Protein 4U7Y (pdb70)

Organism: Homo sapiens (NCBI:txid9606)

Nearest PDB structures (foldseek):
  4u7y-assembly1_A  TM=1.012E+00  e=3.726E-11  Homo sapiens
  2cpt-assembly1_A  TM=9.446E-01  e=9.799E-10  Homo sapiens
  2k3w-assembly1_A  TM=9.764E-01  e=1.445E-07  Homo sapiens
  1yxr-assembly1_A  TM=9.146E-01  e=5.260E-08  Homo sapiens
  4apo-assembly2_B  TM=8.025E-01  e=4.633E-01  Homo sapiens

B-factor: mean 36.89, std 8.65, range [20.58, 74.77]

Radius of gyration: 13.98 Å; Cα contacts (8 Å, |Δi|>4): 85; chains: 2; bounding box: 19×34×48 Å

GO terms:
  GO:0005768 endosome (C, IDA)
  GO:0016887 ATP hydrolysis activity (F, IDA)
  GO:0016197 endosomal transport (P, IDA)
  GO:0005829 cytosol (C, TAS)
  GO:0005515 protein binding (F, IPI)
  GO:0046761 viral budding from plasma membrane (P, IMP)
  GO:0090543 Flemming body (C, IDA)
  GO:0000922 spindle pole (C, IDA)
  GO:0005634 nucleus (C, IDA)
  GO:0005737 cytoplasm (C, IDA)
  GO:0005813 centrosome (C, IDA)
  GO:0010008 endosome membrane (C, IDA)
  GO:0042802 identical protein binding (F, IDA)
  GO:0042803 protein homodimerization activity (F, IDA)
  GO:0044877 protein-containing complex binding (F, IDA)
  GO:1904903 ESCRT III complex disassembly (P, IDA)
  GO:0051261 protein depolymerization (P, IDA)
  GO:0033993 response to lipid (P, IDA)
  GO:0039702 viral budding via host ESCRT complex (P, IGI)
  GO:0070062 extracellular exosome (C, HDA)

CATH classification: 1.20.58.80

Secondary structure (DSSP, 8-state):
--PPPHHHHHHHHHHHHHHHHHHHT-HHHHHHHHHHHHHHHHHHHHHS---HHHHHHHHHHHHHHHHHHHHHHHHHHHHHHH-/--HHHHHHHHHT-

InterPro domains:
  IPR003593 AAA+ ATPase domain [SM00382] (166-302)
  IPR003959 ATPase, AAA-type, core [PF00004] (170-300)
  IPR003960 ATPase, AAA-type, conserved site [PS00674] (272-291)
  IPR007330 MIT domain [PF04212] (8-74)
  IPR007330 MIT domain [SM00745] (4-82)
  IPR015415 Spastin/Vps4, C-terminal [PF09336] (381-441)
  IPR027417 P-loop containing nucleoside triphosphate hydrolase [G3DSA:3.40.50.300] (129-433)
  IPR027417 P-loop containing nucleoside triphosphate hydrolase [SSF52540] (129-433)
  IPR036181 MIT domain superfamily [SSF116846] (2-94)
  IPR041569 AAA ATPase, AAA+ lid domain [PF17862] (324-362)
  IPR045253 Vacuolar protein sorting-associated protein 4, MIT domain [cd02678] (6-81)
  IPR050304 Microtubule-severing AAA ATPase [PTHR23074] (20-442)

Sequence (96 aa):
MSSTSPNLQKAIDLASKAAQEDKAGNYEEALQLYQHAVQYFLHVVKYEAQGDKAKQSIRAKCTEYLDRAEKLKEYLKNKEKKADFDDLSRRFEELK

Structure (mmCIF, N/CA/C/O backbone):
data_4U7Y
#
_entry.id   4U7Y
#
_cell.length_a   78.401
_cell.length_b   78.401
_cell.length_c   67.642
_cell.angle_alpha   90.00
_cell.angle_beta   90.00
_cell.angle_gamma   120.00
#
_symmetry.space_group_name_H-M   'P 6 2 2'
#
loop_
_entity.id
_entity.type
_entity.pdbx_description
1 polymer 'Vacuolar protein sorting-associated protein 4B'
2 polymer 'IST1 homolog'
3 water water
#
loop_
_atom_site.group_PDB
_atom_site.id
_atom_site.type_symbol
_atom_site.label_atom_id
_atom_site.label_alt_id
_atom_site.label_comp_id
_atom_site.label_asym_id
_atom_site.label_entity_id
_atom_site.label_seq_id
_atom_site.pdbx_PDB_ins_code
_atom_site.Cartn_x
_atom_site.Cartn_y
_atom_site.Cartn_z
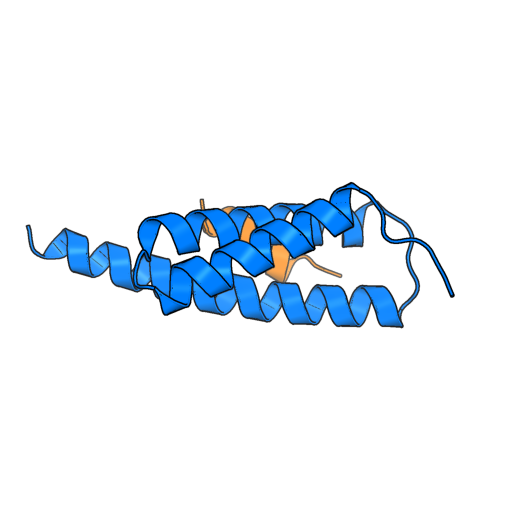_atom_site.occupancy
_atom_site.B_iso_or_equiv
_atom_site.auth_seq_id
_atom_site.auth_comp_id
_atom_site.auth_asym_id
_atom_site.auth_atom_id
_atom_site.pdbx_PDB_model_num
ATOM 1 N N . MET A 1 2 ? 16.501 36.544 40.616 1.00 65.90 1 MET A N 1
ATOM 2 C CA . MET A 1 2 ? 16.120 36.265 39.235 1.00 57.75 1 MET A CA 1
ATOM 3 C C . MET A 1 2 ? 14.670 36.717 39.014 1.00 61.69 1 MET A C 1
ATOM 4 O O . MET A 1 2 ? 13.967 37.019 39.981 1.00 57.77 1 MET A O 1
ATOM 7 N N . SER A 1 3 ? 14.226 36.745 37.753 1.00 64.95 2 SER A N 1
ATOM 8 C CA . SER A 1 3 ? 13.042 37.523 37.350 1.00 55.18 2 SER A CA 1
ATOM 9 C C . SER A 1 3 ? 11.913 36.806 36.570 1.00 48.73 2 SER A C 1
ATOM 10 O O . SER A 1 3 ? 11.909 35.585 36.415 1.00 51.26 2 SER A O 1
ATOM 13 N N . SER A 1 4 ? 10.979 37.604 36.054 1.00 42.57 3 SER A N 1
ATOM 14 C CA . SER A 1 4 ? 9.731 37.098 35.484 1.00 42.45 3 SER A CA 1
ATOM 15 C C . SER A 1 4 ? 9.679 37.068 33.950 1.00 38.85 3 SER A C 1
ATOM 16 O O . SER A 1 4 ? 9.953 38.064 33.277 1.00 42.66 3 SER A O 1
ATOM 18 N N . THR A 1 5 ? 9.299 35.906 33.429 1.00 29.57 4 THR A N 1
ATOM 19 C CA . THR A 1 5 ? 8.931 35.699 32.030 1.00 31.38 4 THR A CA 1
ATOM 20 C C . THR A 1 5 ? 7.455 36.044 31.764 1.00 29.14 4 THR A C 1
ATOM 21 O O . THR A 1 5 ? 6.558 35.422 32.317 1.00 30.16 4 THR A O 1
ATOM 25 N N . SER A 1 6 ? 7.205 37.028 30.913 1.00 26.33 5 SER A N 1
ATOM 26 C CA . SER A 1 6 ? 5.843 37.456 30.632 1.00 25.48 5 SER A CA 1
ATOM 27 C C . SER A 1 6 ? 5.060 36.357 29.945 1.00 28.33 5 SER A C 1
ATOM 28 O O . SER A 1 6 ? 5.647 35.516 29.275 1.00 30.50 5 SER A O 1
ATOM 31 N N . PRO A 1 7 ? 3.726 36.370 30.096 1.00 32.08 6 PRO A N 1
ATOM 32 C CA . PRO A 1 7 ? 2.893 35.350 29.448 1.00 27.16 6 PRO A CA 1
ATOM 33 C C . PRO A 1 7 ? 3.015 35.373 27.919 1.00 30.67 6 PRO A C 1
ATOM 34 O O . PRO A 1 7 ? 3.020 34.305 27.290 1.00 31.08 6 PRO A O 1
ATOM 38 N N . ASN A 1 8 ? 3.112 36.555 27.322 1.00 24.68 7 ASN A N 1
ATOM 39 C CA . ASN A 1 8 ? 3.322 36.611 25.887 1.00 26.70 7 ASN A CA 1
ATOM 40 C C . ASN A 1 8 ? 4.670 36.015 25.495 1.00 29.00 7 ASN A C 1
ATOM 41 O O . ASN A 1 8 ? 4.774 35.277 24.508 1.00 27.53 7 ASN A O 1
ATOM 46 N N . LEU A 1 9 ? 5.694 36.320 26.281 1.00 27.79 8 LEU A N 1
ATOM 47 C CA . LEU A 1 9 ? 7.021 35.791 26.010 1.00 29.09 8 LEU A CA 1
ATOM 48 C C . LEU A 1 9 ? 7.043 34.291 26.292 1.00 32.57 8 LEU A C 1
ATOM 49 O O . LEU A 1 9 ? 7.790 33.546 25.651 1.00 30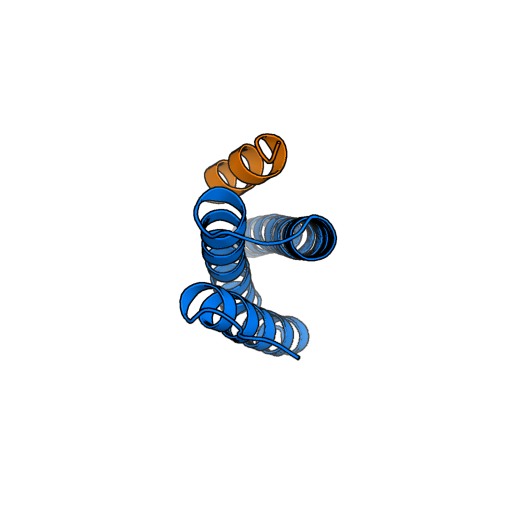.85 8 LEU A O 1
ATOM 54 N N . GLN A 1 10 ? 6.210 33.830 27.225 1.00 29.10 9 GLN A N 1
ATOM 55 C CA . GLN A 1 10 ? 6.163 32.393 27.489 1.00 30.59 9 GLN A CA 1
ATOM 56 C C . GLN A 1 10 ? 5.483 31.666 26.330 1.00 28.75 9 G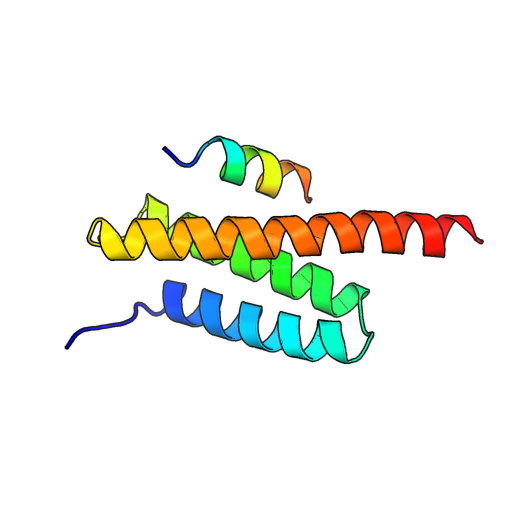LN A C 1
ATOM 57 O O . GLN A 1 10 ? 5.848 30.543 25.981 1.00 30.56 9 GLN A O 1
ATOM 63 N N . LYS A 1 11 ? 4.507 32.329 25.731 1.00 28.57 10 LYS A N 1
ATOM 64 C CA . LYS A 1 11 ? 3.832 31.807 24.565 1.00 27.85 10 LYS A CA 1
ATOM 65 C C . LYS A 1 11 ? 4.846 31.635 23.439 1.00 31.28 10 LYS A C 1
ATOM 66 O O . LYS A 1 11 ? 4.821 30.640 22.710 1.00 31.78 10 LYS A O 1
ATOM 69 N N . ALA A 1 12 ? 5.757 32.596 23.317 1.00 30.12 11 ALA A N 1
ATOM 70 C CA . ALA A 1 12 ? 6.723 32.596 22.223 1.00 31.42 11 ALA A CA 1
ATOM 71 C C . ALA A 1 12 ? 7.656 31.392 22.330 1.00 30.42 11 ALA A C 1
ATOM 72 O O . ALA A 1 12 ? 7.951 30.715 21.335 1.00 27.47 11 ALA A O 1
ATOM 74 N N . ILE A 1 13 ? 8.099 31.127 23.554 1.00 29.80 12 ILE A N 1
ATOM 75 C CA . ILE A 1 13 ? 9.049 30.055 23.832 1.00 31.99 12 ILE A CA 1
ATOM 76 C C . ILE A 1 13 ? 8.414 28.684 23.651 1.00 29.26 12 ILE A C 1
ATOM 77 O O . ILE A 1 13 ? 9.021 27.771 23.081 1.00 30.25 12 ILE A O 1
ATOM 82 N N . ASP A 1 14 ? 7.186 28.550 24.133 1.00 29.54 13 ASP A N 1
ATOM 83 C CA . ASP A 1 14 ? 6.460 27.294 24.002 1.00 30.61 13 ASP A CA 1
ATOM 84 C C . ASP A 1 14 ? 6.230 26.936 22.548 1.00 30.74 13 ASP A C 1
ATOM 85 O O . ASP A 1 14 ? 6.559 25.828 22.117 1.00 31.14 13 ASP A O 1
ATOM 90 N N . LEU A 1 15 ? 5.678 27.890 21.803 1.00 30.87 14 LEU A N 1
ATOM 91 C CA . LEU A 1 15 ? 5.466 27.741 20.372 1.00 29.99 14 LEU A CA 1
ATOM 92 C C . LEU A 1 15 ? 6.754 27.360 19.640 1.00 29.14 14 LEU A C 1
ATOM 93 O O . LEU A 1 15 ? 6.749 26.445 18.821 1.00 32.48 14 LEU A O 1
ATOM 98 N N . ALA A 1 16 ? 7.840 28.078 19.921 1.00 27.98 15 ALA A N 1
ATOM 99 C CA . ALA A 1 16 ? 9.130 27.784 19.302 1.00 28.47 15 ALA A CA 1
ATOM 100 C C . ALA A 1 16 ? 9.561 26.373 19.660 1.00 30.70 15 ALA A C 1
ATOM 101 O O . ALA A 1 16 ? 10.055 25.639 18.813 1.00 29.28 15 ALA A O 1
ATOM 103 N N . SER A 1 17 ? 9.360 26.001 20.918 1.00 30.56 16 SER A N 1
ATOM 104 C CA . SER A 1 17 ? 9.765 24.694 21.393 1.00 30.82 16 SER A CA 1
ATOM 105 C C . SER A 1 17 ? 9.068 23.597 20.598 1.00 32.32 16 SER A C 1
ATOM 106 O O . SER A 1 17 ? 9.690 22.620 20.158 1.00 30.48 16 SER A O 1
ATOM 109 N N . LYS A 1 18 ? 7.766 23.781 20.413 1.00 32.48 17 LYS A N 1
ATOM 110 C CA . LYS A 1 18 ? 6.957 22.845 19.651 1.00 34.86 17 LYS A CA 1
ATOM 111 C C . LYS A 1 18 ? 7.333 22.880 18.165 1.00 32.15 17 LYS A C 1
ATOM 112 O O . LYS A 1 18 ? 7.321 21.848 17.510 1.00 38.46 17 LYS A O 1
ATOM 114 N N . ALA A 1 19 ? 7.675 24.052 17.642 1.00 25.64 18 ALA A N 1
ATOM 115 C CA . ALA A 1 19 ? 8.137 24.165 16.264 1.00 31.43 18 ALA A CA 1
ATOM 116 C C . ALA A 1 19 ? 9.372 23.292 16.030 1.00 35.04 18 ALA A C 1
ATOM 117 O O . ALA A 1 19 ? 9.439 22.509 15.069 1.00 32.46 18 ALA A O 1
ATOM 119 N N . ALA A 1 20 ? 10.349 23.454 16.916 1.00 29.86 19 ALA A N 1
ATOM 120 C CA . ALA A 1 20 ? 11.570 22.678 16.886 1.00 33.35 19 ALA A CA 1
ATOM 121 C C . ALA A 1 20 ? 11.250 21.188 16.906 1.00 39.80 19 ALA A C 1
ATOM 122 O O . ALA A 1 20 ? 11.772 20.430 16.085 1.00 35.80 19 ALA A O 1
ATOM 124 N N . GLN A 1 21 ? 10.395 20.783 17.849 1.00 36.15 20 GLN A N 1
ATOM 125 C CA . GLN A 1 21 ? 9.954 19.394 17.944 1.00 35.36 20 GLN A CA 1
ATOM 126 C C . GLN A 1 21 ? 9.372 18.943 16.603 1.00 38.10 20 GLN A C 1
ATOM 127 O O . GLN A 1 21 ? 9.875 18.010 15.979 1.00 41.04 20 GLN A O 1
ATOM 129 N N . GLU A 1 22 ? 8.333 19.635 16.148 1.00 36.48 21 GLU A N 1
ATOM 130 C CA . GLU A 1 22 ? 7.688 19.323 14.880 1.00 35.84 21 GLU A CA 1
ATOM 131 C C . GLU A 1 22 ? 8.646 19.381 13.678 1.00 39.87 21 GLU A C 1
ATOM 132 O O . GLU A 1 22 ? 8.582 18.521 12.792 1.00 36.38 21 GLU A O 1
ATOM 138 N N . ASP A 1 23 ? 9.529 20.379 13.655 1.00 36.47 22 ASP A N 1
ATOM 139 C CA . ASP A 1 23 ? 10.578 20.469 12.631 1.00 34.82 22 ASP A CA 1
ATOM 140 C C . ASP A 1 23 ? 11.370 19.155 12.514 1.00 38.67 22 ASP A C 1
ATOM 141 O O . ASP A 1 23 ? 11.405 18.531 11.453 1.00 40.41 22 ASP A O 1
ATOM 146 N N . LYS A 1 24 ? 11.993 18.740 13.615 1.00 40.01 23 LYS A N 1
ATOM 147 C CA . LYS A 1 24 ? 12.824 17.538 13.652 1.00 36.95 23 LYS A CA 1
ATOM 148 C C . LYS A 1 24 ? 12.025 16.287 13.309 1.00 39.97 23 LYS A C 1
ATOM 149 O O . LYS A 1 24 ? 12.587 15.308 12.822 1.00 46.06 23 LYS A O 1
ATOM 152 N N . ALA A 1 25 ? 10.716 16.331 13.547 1.00 41.62 24 ALA A N 1
ATOM 153 C CA . ALA A 1 25 ? 9.832 15.200 13.243 1.00 44.30 24 ALA A CA 1
ATOM 154 C C . ALA A 1 25 ? 9.445 15.133 11.763 1.00 47.36 24 ALA A C 1
ATOM 155 O O . ALA A 1 25 ? 8.856 14.148 11.309 1.00 49.82 24 ALA A O 1
ATOM 157 N N . GLY A 1 26 ? 9.755 16.181 11.010 1.00 44.95 25 GLY A N 1
ATOM 158 C CA . GLY A 1 26 ? 9.482 16.160 9.586 1.00 48.35 25 GLY A CA 1
ATOM 159 C C . GLY A 1 26 ? 8.086 16.607 9.198 1.00 45.40 25 GLY A C 1
ATOM 160 O O . GLY A 1 26 ? 7.740 16.581 8.015 1.00 47.79 25 GLY A O 1
ATOM 161 N N . ASN A 1 27 ? 7.285 16.997 10.190 1.00 42.44 26 ASN A N 1
ATOM 162 C CA . ASN A 1 27 ? 6.030 17.712 9.938 1.00 43.79 26 ASN A CA 1
ATOM 163 C C . ASN A 1 27 ? 6.325 19.197 9.658 1.00 44.31 26 ASN A C 1
ATOM 164 O O . ASN A 1 27 ? 6.184 20.067 10.536 1.00 42.20 26 ASN A O 1
ATOM 169 N N . TYR A 1 28 ? 6.763 19.474 8.435 1.00 38.76 27 TYR A N 1
ATOM 170 C CA . TYR A 1 28 ? 7.245 20.799 8.084 1.00 41.33 27 TYR A CA 1
ATOM 171 C C . TYR A 1 28 ? 6.132 21.834 8.002 1.00 38.51 27 TYR A C 1
ATOM 172 O O . TYR A 1 28 ? 6.356 23.009 8.318 1.00 39.63 27 TYR A O 1
ATOM 181 N N . GLU A 1 29 ? 4.943 21.413 7.578 1.00 38.18 28 GLU A N 1
ATOM 182 C CA . GLU A 1 29 ? 3.819 22.342 7.466 1.00 38.14 28 GLU A CA 1
ATOM 183 C C . GLU A 1 29 ? 3.407 22.831 8.854 1.00 36.41 28 GLU A C 1
ATOM 184 O O . GLU A 1 29 ? 3.210 24.028 9.062 1.00 35.83 28 GLU A O 1
ATOM 186 N N . GLU A 1 30 ? 3.313 21.911 9.811 1.00 39.93 29 GLU A N 1
ATOM 187 C CA . GLU A 1 30 ? 2.987 22.289 11.183 1.00 40.53 29 GLU A CA 1
ATOM 188 C C . GLU A 1 30 ? 4.115 23.123 11.782 1.00 36.12 29 GLU A C 1
ATOM 189 O O . GLU A 1 30 ? 3.863 24.146 12.405 1.00 33.84 29 GLU A O 1
ATOM 192 N N . ALA A 1 31 ? 5.355 22.686 11.573 1.00 36.35 30 ALA A N 1
ATOM 193 C CA . ALA A 1 31 ? 6.525 23.405 12.071 1.00 33.52 30 ALA A CA 1
ATOM 194 C C . ALA A 1 31 ? 6.521 24.860 11.625 1.00 34.54 30 ALA A C 1
ATOM 195 O O . ALA A 1 31 ? 6.711 25.771 12.434 1.00 33.28 30 ALA A O 1
ATOM 197 N N . LEU A 1 32 ? 6.295 25.070 10.334 1.00 30.91 31 LEU A N 1
ATOM 198 C CA . LEU A 1 32 ? 6.325 26.401 9.770 1.00 30.18 31 LEU A CA 1
ATOM 199 C C . LEU A 1 32 ? 5.336 27.335 10.456 1.00 29.77 31 LEU A C 1
ATOM 200 O O . LEU A 1 32 ? 5.663 28.475 10.754 1.00 33.98 31 LEU A O 1
ATOM 205 N N . GLN A 1 33 ? 4.129 26.851 10.710 1.00 28.90 32 GLN A N 1
ATOM 206 C CA . GLN A 1 33 ? 3.121 27.672 11.368 1.00 34.48 32 GLN A CA 1
ATOM 207 C C . GLN A 1 33 ? 3.550 27.994 12.805 1.00 32.49 32 GLN A C 1
ATOM 208 O O . GLN A 1 33 ? 3.435 29.129 13.259 1.00 31.49 32 GLN A O 1
ATOM 210 N N . LEU A 1 34 ? 4.072 26.996 13.505 1.00 32.31 33 LEU A N 1
ATOM 211 C CA . LEU A 1 34 ? 4.572 27.191 14.856 1.00 32.74 33 LEU A CA 1
ATOM 212 C C . LEU A 1 34 ? 5.728 28.200 14.920 1.00 35.88 33 LEU A C 1
ATOM 213 O O . LEU A 1 34 ? 5.761 29.047 15.818 1.00 35.90 33 LEU A O 1
ATOM 218 N N . TYR A 1 35 ? 6.659 28.128 13.970 1.00 30.11 34 TYR A N 1
ATOM 219 C CA . TYR A 1 35 ? 7.765 29.082 13.942 1.00 29.60 34 TYR A CA 1
ATOM 220 C C . TYR A 1 35 ? 7.227 30.478 13.749 1.00 32.39 34 TYR A C 1
ATOM 221 O O . TYR A 1 35 ? 7.638 31.404 14.448 1.00 32.63 34 TYR A O 1
ATOM 230 N N . GLN A 1 36 ? 6.299 30.612 12.804 1.00 31.16 35 GLN A N 1
ATOM 231 C CA . GLN A 1 36 ? 5.757 31.912 12.417 1.00 35.16 35 GLN A CA 1
ATOM 232 C C . GLN A 1 36 ? 5.066 32.605 13.588 1.00 35.43 35 GLN A C 1
ATOM 233 O O . GLN A 1 36 ? 5.224 33.813 13.803 1.00 34.97 35 GLN A O 1
ATOM 239 N N . HIS A 1 37 ? 4.306 31.827 14.346 1.00 32.32 36 HIS A N 1
ATOM 240 C CA . HIS A 1 37 ? 3.550 32.361 15.464 1.00 33.20 36 HIS A CA 1
ATOM 241 C C . HIS A 1 37 ? 4.454 32.665 16.641 1.00 32.09 36 HIS A C 1
ATOM 242 O O . HIS A 1 37 ? 4.202 33.604 17.399 1.00 31.40 36 HIS A O 1
ATOM 249 N N . ALA A 1 38 ? 5.515 31.875 16.772 1.00 31.09 37 ALA A N 1
ATOM 250 C CA . ALA A 1 38 ? 6.539 32.157 17.757 1.00 31.46 37 ALA A CA 1
ATOM 251 C C . ALA A 1 38 ? 7.147 33.518 17.449 1.00 29.64 37 ALA A C 1
ATOM 252 O O . ALA A 1 38 ? 7.269 34.364 18.333 1.00 31.06 37 ALA A O 1
ATOM 254 N N . VAL A 1 39 ? 7.510 33.740 16.190 1.00 28.55 38 VAL A N 1
ATOM 255 C CA . VAL 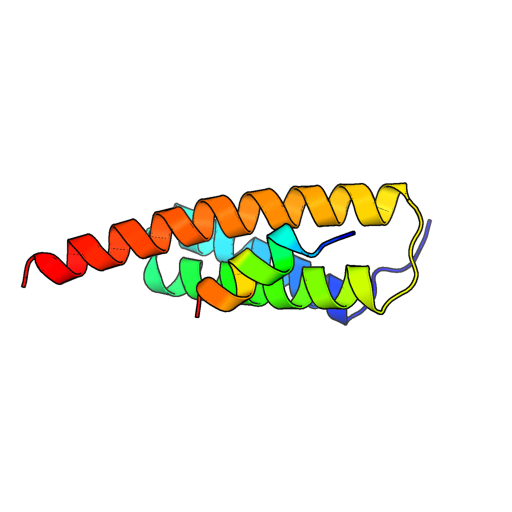A 1 39 ? 8.136 35.000 15.805 1.00 29.57 38 VAL A CA 1
ATOM 256 C C . VAL A 1 39 ? 7.183 36.161 16.070 1.00 31.07 38 VAL A C 1
ATOM 257 O O . VAL A 1 39 ? 7.601 37.227 16.538 1.00 29.98 38 VAL A O 1
ATOM 261 N N . GLN A 1 40 ? 5.898 35.926 15.822 1.00 28.58 39 GLN A N 1
ATOM 262 C CA . GLN A 1 40 ? 4.872 36.931 16.051 1.00 29.59 39 GLN A CA 1
ATOM 263 C C . GLN A 1 40 ? 4.837 37.368 17.507 1.00 30.23 39 GLN A C 1
ATOM 264 O O . GLN A 1 40 ? 4.621 38.542 17.810 1.00 29.56 39 GLN A O 1
ATOM 270 N N . TYR A 1 41 ? 5.042 36.418 18.411 1.00 30.13 40 TYR A N 1
ATOM 271 C CA . TYR A 1 41 ? 5.024 36.739 19.828 1.00 25.02 40 TYR A CA 1
ATOM 272 C C . TYR A 1 41 ? 6.327 37.357 20.299 1.00 28.10 40 TYR A C 1
ATOM 273 O O . TYR A 1 41 ? 6.308 38.239 21.154 1.00 25.31 40 TYR A O 1
ATOM 282 N N . PHE A 1 42 ? 7.445 36.916 19.722 1.00 23.69 41 PHE A N 1
ATOM 283 C CA . PHE A 1 42 ? 8.741 37.447 20.089 1.00 23.28 41 PHE A CA 1
ATOM 284 C C . PHE A 1 42 ? 8.838 38.911 19.694 1.00 27.88 41 PHE A C 1
ATOM 285 O O . PHE A 1 42 ? 9.351 39.729 20.458 1.00 30.06 41 PHE A O 1
ATOM 293 N N . LEU A 1 43 ? 8.335 39.237 18.504 1.00 29.00 42 LEU A N 1
ATOM 294 C CA . LEU A 1 43 ? 8.313 40.620 18.031 1.00 27.42 42 LEU A CA 1
ATOM 295 C C . LEU A 1 43 ? 7.445 41.494 18.919 1.00 27.92 42 LEU A C 1
ATOM 296 O O . LEU A 1 43 ? 7.833 42.609 19.284 1.00 25.56 42 LEU A O 1
ATOM 301 N N . HIS A 1 44 ? 6.271 40.984 19.270 1.00 27.86 43 HIS A N 1
ATOM 302 C CA . HIS A 1 44 ? 5.366 41.751 20.111 1.00 29.82 43 HIS A CA 1
ATOM 303 C C . HIS A 1 44 ? 5.998 42.088 21.463 1.00 31.36 43 HIS A C 1
ATOM 304 O O . HIS A 1 44 ? 5.953 43.230 21.926 1.00 29.14 43 HIS A O 1
ATOM 311 N N . VAL A 1 45 ? 6.592 41.075 22.077 1.00 25.67 44 VAL A N 1
ATOM 312 C CA . VAL A 1 45 ? 7.237 41.231 23.355 1.00 28.06 44 VAL A CA 1
ATOM 313 C C . VAL A 1 45 ? 8.351 42.254 23.262 1.00 34.13 44 VAL A C 1
ATOM 314 O O . VAL A 1 45 ? 8.416 43.184 24.077 1.00 30.75 44 VAL A O 1
ATOM 318 N N . VAL A 1 46 ? 9.220 42.102 22.262 1.00 30.81 45 VAL A N 1
ATOM 319 C CA . VAL A 1 46 ? 10.416 42.933 22.231 1.00 31.74 45 VAL A CA 1
ATOM 320 C C . VAL A 1 46 ? 10.065 44.397 21.962 1.00 29.93 45 VAL A C 1
ATOM 321 O O . VAL A 1 46 ? 10.744 45.288 22.461 1.00 30.97 45 VAL A O 1
ATOM 325 N N . LYS A 1 47 ? 8.987 44.640 21.217 1.00 27.03 46 LYS A N 1
ATOM 326 C CA . LYS A 1 47 ? 8.588 45.997 20.889 1.00 26.52 46 LYS A CA 1
ATOM 327 C C . LYS A 1 47 ? 7.789 46.650 22.007 1.00 32.47 46 LYS A C 1
ATOM 328 O O . LYS A 1 47 ? 8.048 47.789 22.371 1.00 29.03 46 LYS A O 1
ATOM 334 N N . TYR A 1 48 ? 6.825 45.933 22.573 1.00 34.52 47 TYR A N 1
ATOM 335 C CA . TYR A 1 48 ? 5.861 46.602 23.443 1.00 35.58 47 TYR A 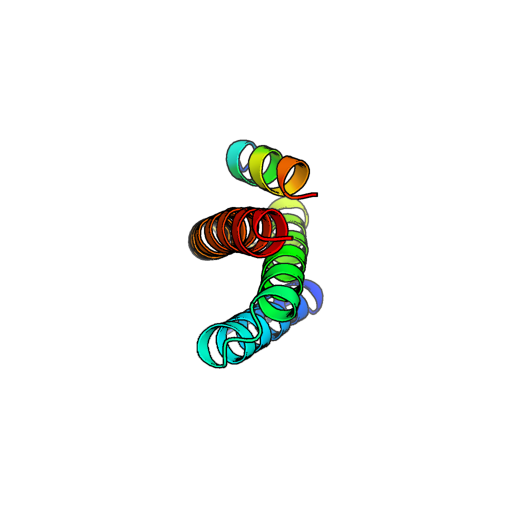CA 1
ATOM 336 C C . TYR A 1 48 ? 5.927 46.181 24.913 1.00 33.24 47 TYR A C 1
ATOM 337 O O . TYR A 1 48 ? 5.243 46.743 25.763 1.00 29.85 47 TYR A O 1
ATOM 346 N N . GLU A 1 49 ? 6.774 45.219 25.226 1.00 30.93 48 GLU A N 1
ATOM 347 C CA . GLU A 1 49 ? 7.010 44.922 26.626 1.00 32.75 48 GLU A CA 1
ATOM 348 C C . GLU A 1 49 ? 8.419 45.372 27.006 1.00 33.72 48 GLU A C 1
ATOM 349 O O . GLU A 1 49 ? 9.339 45.400 26.180 1.00 38.60 48 GLU A O 1
ATOM 355 N N . ALA A 1 50 ? 8.563 45.765 28.261 1.00 37.35 49 ALA A N 1
ATOM 356 C CA . ALA A 1 50 ? 9.812 46.305 28.775 1.00 43.41 49 ALA A CA 1
ATOM 357 C C . ALA A 1 50 ? 10.843 45.227 29.124 1.00 40.20 49 ALA A C 1
ATOM 358 O O . ALA A 1 50 ? 10.559 44.305 29.895 1.00 45.82 49 ALA A O 1
ATOM 360 N N . GLN A 1 51 ? 12.043 45.351 28.569 1.00 41.23 50 GLN A N 1
ATOM 361 C CA . GLN A 1 51 ? 13.145 44.478 28.978 1.00 41.32 50 GLN A CA 1
ATOM 362 C C . GLN A 1 51 ? 14.505 45.133 28.780 1.00 38.36 50 GLN A C 1
ATOM 363 O O . GLN A 1 51 ? 14.652 46.090 28.010 1.00 41.48 50 GLN A O 1
ATOM 369 N N . GLY A 1 52 ? 15.503 44.600 29.474 1.00 34.99 51 GLY A N 1
ATOM 370 C CA . GLY A 1 52 ? 16.855 45.094 29.333 1.00 35.93 51 GLY A CA 1
ATOM 371 C C . GLY A 1 5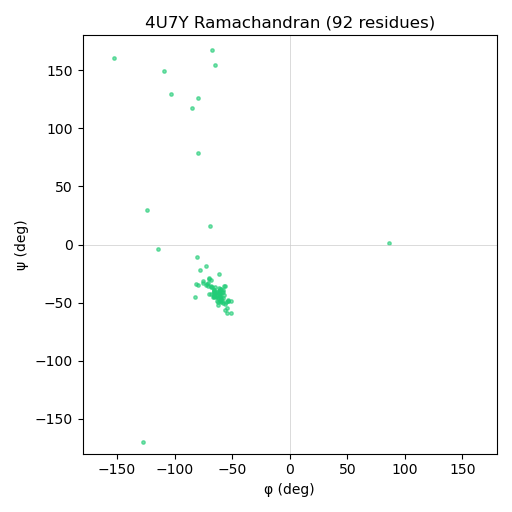2 ? 17.457 44.810 27.965 1.00 44.39 51 GLY A C 1
ATOM 372 O O . GLY A 1 52 ? 16.925 44.015 27.173 1.00 37.95 51 GLY A O 1
ATOM 373 N N . ASP A 1 53 ? 18.583 45.467 27.700 1.00 47.10 52 ASP A N 1
ATOM 374 C CA . ASP A 1 53 ? 19.343 45.267 26.472 1.00 45.90 52 ASP A CA 1
ATOM 375 C C . ASP A 1 53 ? 19.620 43.796 26.205 1.00 41.77 52 ASP A C 1
ATOM 376 O O . ASP A 1 53 ? 19.409 43.303 25.091 1.00 41.22 52 ASP A O 1
ATOM 381 N N . LYS A 1 54 ? 20.099 43.101 27.229 1.00 37.41 53 LYS A N 1
ATOM 382 C CA . LYS A 1 54 ? 20.468 41.706 27.072 1.00 40.72 53 LYS A CA 1
ATOM 383 C C . LYS A 1 54 ? 19.248 40.881 26.663 1.00 40.99 53 LYS A C 1
ATOM 384 O O . LYS A 1 54 ? 19.341 39.996 25.811 1.00 38.49 53 LYS A O 1
ATOM 387 N N . ALA A 1 55 ? 18.098 41.189 27.254 1.00 39.65 54 ALA A N 1
ATOM 388 C CA . ALA A 1 55 ? 16.871 40.503 26.887 1.00 37.81 54 ALA A CA 1
ATOM 389 C C . ALA A 1 55 ? 16.505 40.760 25.414 1.00 35.57 54 ALA A C 1
ATOM 390 O O . ALA A 1 55 ? 16.205 39.824 24.674 1.00 35.07 54 ALA A O 1
ATOM 392 N N . LYS A 1 56 ? 16.536 42.025 24.996 1.00 32.16 55 LYS A N 1
ATOM 393 C CA . LYS A 1 56 ? 16.235 42.384 23.617 1.00 33.17 55 LYS A CA 1
ATOM 394 C C . LYS A 1 56 ? 17.188 41.682 22.636 1.00 34.98 55 LYS A C 1
ATOM 395 O O . LYS A 1 56 ? 16.776 41.213 21.571 1.00 30.42 55 LYS A O 1
ATOM 400 N N . GLN A 1 57 ? 18.462 41.610 23.007 1.00 31.76 56 GLN A N 1
ATOM 401 C CA . GLN A 1 57 ? 19.476 41.006 22.159 1.00 26.54 56 GLN A CA 1
ATOM 402 C C . GLN A 1 57 ? 19.248 39.493 21.971 1.00 31.44 56 GLN A C 1
ATOM 403 O O . GLN A 1 57 ? 19.408 38.960 20.875 1.00 34.39 56 GLN A O 1
ATOM 405 N N . SER A 1 58 ? 18.867 38.797 23.031 1.00 32.06 57 SER A N 1
ATOM 406 C CA . SER A 1 58 ? 18.530 37.382 22.906 1.00 32.61 57 SER A CA 1
ATOM 407 C C . SER A 1 58 ? 17.244 37.168 22.100 1.00 33.96 57 SER A C 1
ATOM 408 O O . SER A 1 58 ? 17.139 36.191 21.346 1.00 29.78 57 SER A O 1
ATOM 411 N N . ILE A 1 59 ? 16.264 38.063 22.253 1.00 31.36 58 ILE A N 1
ATOM 412 C CA . ILE A 1 59 ? 15.015 37.891 21.506 1.00 34.12 58 ILE A CA 1
ATOM 413 C C . ILE A 1 59 ? 15.279 38.125 20.008 1.00 31.03 58 ILE A C 1
ATOM 414 O O . ILE A 1 59 ? 14.812 37.352 19.158 1.00 26.63 58 ILE A O 1
ATOM 419 N N . ARG A 1 60 ? 16.060 39.161 19.700 1.00 28.15 59 ARG A N 1
ATOM 420 C CA . ARG A 1 60 ? 16.467 39.434 18.324 1.00 33.55 59 ARG A CA 1
ATOM 421 C C . ARG A 1 60 ? 17.122 38.191 17.708 1.00 33.71 59 ARG A C 1
ATOM 422 O O . ARG A 1 60 ? 16.770 37.778 16.596 1.00 31.19 59 ARG A O 1
ATOM 427 N N . ALA A 1 61 ? 18.049 37.591 18.457 1.00 32.22 60 ALA A N 1
ATOM 428 C CA . ALA A 1 61 ? 18.760 36.388 18.031 1.00 33.89 60 ALA A CA 1
ATOM 429 C C . ALA A 1 61 ? 17.803 35.247 17.682 1.00 34.40 60 ALA A C 1
ATOM 430 O O . ALA A 1 61 ? 17.900 34.647 16.610 1.00 34.44 60 ALA A O 1
ATOM 432 N N . LYS A 1 62 ? 16.881 34.954 18.589 1.00 31.37 61 LYS A N 1
ATOM 433 C CA . LYS A 1 62 ? 15.940 33.864 18.388 1.00 29.65 61 LYS A CA 1
ATOM 434 C C . LYS A 1 62 ? 14.978 34.179 17.242 1.00 31.60 61 LYS A C 1
ATOM 435 O O . LYS A 1 62 ? 14.607 33.293 16.460 1.00 29.92 61 LYS A O 1
ATOM 441 N N . CYS A 1 63 ? 14.592 35.448 17.131 1.00 32.58 62 CYS A N 1
ATOM 442 C CA . CYS A 1 63 ? 13.756 35.896 16.020 1.00 31.31 62 CYS A CA 1
ATOM 443 C C . CYS A 1 63 ? 14.406 35.609 14.677 1.00 33.82 62 CYS A C 1
ATOM 444 O O . CYS A 1 63 ? 13.763 35.124 13.753 1.00 37.94 62 CYS A O 1
ATOM 447 N N . THR A 1 64 ? 15.689 35.925 14.581 1.00 33.02 63 THR A N 1
ATOM 448 C CA . THR A 1 64 ? 16.455 35.684 13.380 1.00 31.19 63 THR A CA 1
ATOM 449 C C . THR A 1 64 ? 16.511 34.203 13.023 1.00 31.80 63 THR A C 1
ATOM 450 O O . THR A 1 64 ? 16.336 33.834 11.864 1.00 29.89 63 THR A O 1
ATOM 454 N N . GLU A 1 65 ? 16.750 33.358 14.018 1.00 28.01 64 GLU A N 1
ATOM 455 C CA . GLU A 1 65 ? 16.899 31.930 13.762 1.00 31.69 64 GLU A CA 1
ATOM 456 C C . GLU A 1 65 ? 15.595 31.317 13.259 1.00 33.20 64 GLU A C 1
ATOM 457 O O . GLU A 1 65 ? 15.587 30.548 12.286 1.00 29.25 64 GLU A O 1
ATOM 463 N N . TYR A 1 66 ? 14.495 31.686 13.914 1.00 33.57 65 TYR A N 1
ATOM 464 C CA . TYR A 1 66 ? 13.190 31.117 13.607 1.00 27.80 65 TYR A CA 1
ATOM 465 C C . TYR A 1 66 ? 12.622 31.618 12.285 1.00 29.97 65 TYR A C 1
ATOM 466 O O . TYR A 1 66 ? 11.975 30.863 11.577 1.00 32.65 65 TYR A O 1
ATOM 475 N N . LEU A 1 67 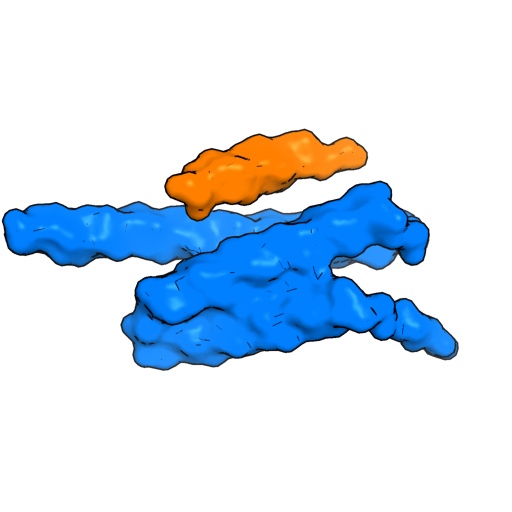? 12.880 32.870 11.929 1.00 30.39 66 LEU A N 1
ATOM 476 C CA . LEU A 1 67 ? 12.453 33.345 10.623 1.00 32.41 66 LEU A CA 1
ATOM 477 C C . LEU A 1 67 ? 13.306 32.707 9.524 1.00 37.12 66 LEU A C 1
ATOM 478 O O . LEU A 1 67 ? 12.786 32.416 8.451 1.00 36.11 66 LEU A O 1
ATOM 483 N N . ASP A 1 68 ? 14.601 32.490 9.795 1.00 34.01 67 ASP A N 1
ATOM 484 C CA . ASP A 1 68 ? 15.505 31.823 8.847 1.00 30.86 67 ASP A CA 1
ATOM 485 C C . ASP A 1 68 ? 14.950 30.467 8.486 1.00 35.71 67 ASP A C 1
ATOM 486 O O . ASP A 1 68 ? 14.737 30.133 7.320 1.00 35.62 67 ASP A O 1
ATOM 491 N N . ARG A 1 69 ? 14.724 29.682 9.524 1.00 31.84 68 ARG A N 1
ATOM 492 C CA . ARG A 1 69 ? 14.301 28.326 9.341 1.00 33.31 68 ARG A CA 1
ATOM 493 C C . ARG A 1 69 ? 12.923 28.337 8.700 1.00 36.04 68 ARG A C 1
ATOM 494 O O . ARG A 1 69 ? 12.658 27.561 7.790 1.00 35.01 68 ARG A O 1
ATOM 502 N N . ALA A 1 70 ? 12.055 29.232 9.162 1.00 34.25 69 ALA A N 1
ATOM 503 C CA . ALA A 1 70 ? 10.678 29.264 8.669 1.00 39.76 69 ALA A CA 1
ATOM 504 C C . ALA A 1 70 ? 10.628 29.553 7.179 1.00 36.12 69 ALA A C 1
ATOM 505 O O . ALA A 1 70 ? 9.850 28.945 6.445 1.00 37.09 69 ALA A O 1
ATOM 507 N N . GLU A 1 71 ? 11.463 30.483 6.741 1.00 32.89 70 GLU A N 1
ATOM 508 C CA . GLU A 1 71 ? 11.512 30.846 5.341 1.00 38.66 70 GLU A CA 1
ATOM 509 C C . GLU A 1 71 ? 12.025 29.659 4.525 1.00 37.71 70 GLU A C 1
ATOM 510 O O . GLU A 1 71 ? 11.467 29.328 3.478 1.00 36.13 70 GLU A O 1
ATOM 516 N N . LYS A 1 72 ? 13.069 29.004 5.021 1.00 39.10 71 LYS A N 1
ATOM 517 C CA . LYS A 1 72 ? 13.562 27.777 4.393 1.00 39.18 71 LYS A CA 1
ATOM 518 C C . LYS A 1 72 ? 12.453 26.719 4.285 1.00 40.20 71 LYS A C 1
ATOM 519 O O . LYS A 1 72 ? 12.409 25.976 3.304 1.00 42.96 71 LYS A O 1
ATOM 525 N N . LEU A 1 73 ? 11.555 26.649 5.273 1.00 37.60 72 LEU A N 1
ATOM 526 C CA . LEU A 1 73 ? 10.472 25.672 5.218 1.00 31.44 72 LEU A CA 1
ATOM 527 C C . LEU A 1 73 ? 9.403 26.104 4.220 1.00 35.04 72 LEU A C 1
ATOM 528 O O . LEU A 1 73 ? 8.780 25.255 3.567 1.00 34.77 72 LEU A O 1
ATOM 533 N N . LYS A 1 74 ? 9.197 27.412 4.085 1.00 33.33 73 LYS A N 1
ATOM 534 C CA . LYS A 1 74 ? 8.250 27.910 3.088 1.00 36.78 73 LYS A CA 1
ATOM 535 C C . LYS A 1 74 ? 8.719 27.479 1.706 1.00 36.66 73 LYS A C 1
ATOM 536 O O . LYS A 1 74 ? 7.930 26.948 0.925 1.00 33.87 73 LYS A O 1
ATOM 538 N N . GLU A 1 75 ? 10.006 27.684 1.419 1.00 36.45 74 GLU A N 1
ATOM 539 C CA . GLU A 1 75 ? 10.559 27.364 0.101 1.00 35.94 74 GLU A CA 1
ATOM 540 C C . GLU A 1 75 ? 10.458 25.861 -0.169 1.00 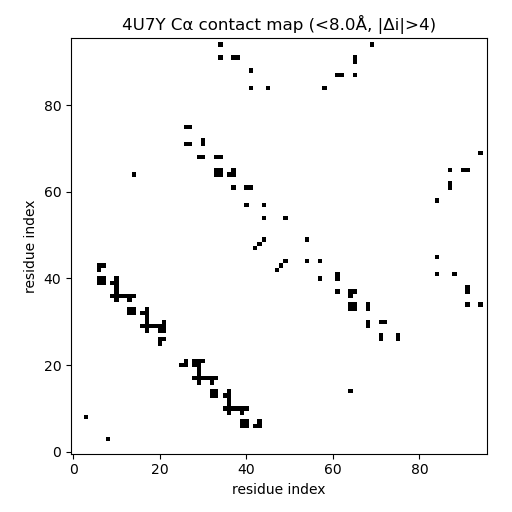36.61 74 GLU A C 1
ATOM 541 O O . GLU A 1 75 ? 10.120 25.441 -1.278 1.00 35.87 74 GLU A O 1
ATOM 543 N N . TYR A 1 76 ? 10.732 25.061 0.860 1.00 36.73 75 TYR A N 1
ATOM 544 C CA . TYR A 1 76 ? 10.599 23.615 0.778 1.00 30.65 75 TYR A CA 1
ATOM 545 C C . TYR A 1 76 ? 9.171 23.226 0.417 1.00 38.74 75 TYR A C 1
ATOM 546 O O . TYR A 1 76 ? 8.948 22.393 -0.466 1.00 38.30 75 TYR A O 1
ATOM 555 N N . LEU A 1 77 ? 8.206 23.816 1.121 1.00 36.46 76 LEU A N 1
ATOM 556 C CA . LEU A 1 77 ? 6.807 23.457 0.932 1.00 36.56 76 LEU A CA 1
ATOM 557 C C . LEU A 1 77 ? 6.298 23.936 -0.426 1.00 37.14 76 LEU A C 1
ATOM 558 O O . LEU A 1 77 ? 5.401 23.326 -1.012 1.00 38.18 76 LEU A O 1
ATOM 563 N N . LYS A 1 78 ? 6.880 25.019 -0.930 1.00 33.88 77 LYS A N 1
ATOM 564 C CA . LYS A 1 78 ? 6.520 25.512 -2.248 1.00 38.19 77 LYS A CA 1
ATOM 565 C C . LYS A 1 78 ? 6.945 24.485 -3.299 1.00 43.96 77 LYS A C 1
ATOM 566 O O . LYS A 1 78 ? 6.228 24.230 -4.269 1.00 46.13 77 LYS A O 1
ATOM 571 N N . ASN A 1 79 ? 8.104 23.876 -3.097 1.00 38.16 78 ASN A N 1
ATOM 572 C CA . ASN A 1 79 ? 8.604 22.933 -4.082 1.00 43.25 78 ASN A CA 1
ATOM 573 C C . ASN A 1 79 ? 7.993 21.547 -3.953 1.00 43.55 78 ASN A C 1
ATOM 574 O O . ASN A 1 79 ? 7.790 20.864 -4.963 1.00 46.05 78 ASN A O 1
ATOM 579 N N . LYS A 1 80 ? 7.694 21.131 -2.726 1.00 39.89 79 LYS A N 1
ATOM 580 C CA . LYS A 1 80 ? 6.929 19.910 -2.536 1.00 42.84 79 LYS A CA 1
ATOM 581 C C . LYS A 1 80 ? 5.600 20.055 -3.275 1.00 46.59 79 LYS A C 1
ATOM 582 O O . LYS A 1 80 ? 5.131 19.113 -3.920 1.00 50.13 79 LYS A O 1
ATOM 585 N N . GLU A 1 81 ? 5.017 21.250 -3.214 1.00 41.33 80 GLU A N 1
ATOM 586 C CA . GLU A 1 81 ? 3.719 21.483 -3.840 1.00 47.06 80 GLU A CA 1
ATOM 587 C C . GLU A 1 81 ? 3.821 21.658 -5.348 1.00 48.91 80 GLU A C 1
ATOM 588 O O . GLU A 1 81 ? 2.842 21.469 -6.057 1.00 49.98 80 GLU A O 1
ATOM 590 N N . LYS A 1 82 ? 4.995 22.030 -5.844 1.00 48.70 81 LYS A N 1
ATOM 591 C CA . LYS A 1 82 ? 5.157 22.201 -7.282 1.00 49.47 81 LYS A CA 1
ATOM 592 C C . LYS A 1 82 ? 5.180 20.836 -7.963 1.00 50.32 81 LYS A C 1
ATOM 593 O O . LYS A 1 82 ? 4.956 20.717 -9.171 1.00 58.62 81 LYS A O 1
ATOM 596 N N . LYS A 1 83 ? 5.440 19.803 -7.178 1.00 49.76 82 LYS A N 1
ATOM 597 C CA . LYS A 1 83 ? 5.457 18.451 -7.706 1.00 57.80 82 LYS A CA 1
ATOM 598 C C . LYS A 1 83 ? 4.146 18.120 -8.417 1.00 65.00 82 LYS A C 1
ATOM 599 O O . LYS A 1 83 ? 4.159 17.737 -9.592 1.00 71.32 82 LYS A O 1
ATOM 605 N N . ALA A 1 84 ? 3.022 18.294 -7.724 1.00 61.24 83 ALA A N 1
ATOM 606 C CA . ALA A 1 84 ? 1.713 18.125 -8.352 1.00 61.29 83 ALA A CA 1
ATOM 607 C C . ALA A 1 84 ? 1.214 19.432 -8.973 1.00 57.39 83 ALA A C 1
ATOM 608 O O . ALA A 1 84 ? 1.437 19.701 -10.157 1.00 62.93 83 ALA A O 1
ATOM 610 N N . ASP B 2 9 ? 15.720 48.862 17.168 1.00 45.63 320 ASP B N 1
ATOM 611 C CA . ASP B 2 9 ? 15.317 48.765 15.766 1.00 53.42 320 ASP B CA 1
ATOM 612 C C . ASP B 2 9 ? 15.097 47.314 15.283 1.00 53.83 320 ASP B C 1
ATOM 613 O O . ASP B 2 9 ? 16.042 46.548 15.096 1.00 58.28 320 ASP B O 1
ATOM 618 N N . PHE B 2 10 ? 13.833 46.962 15.058 1.00 56.34 321 PHE B N 1
ATOM 619 C CA . PHE B 2 10 ? 13.455 45.612 14.644 1.00 47.78 321 PHE B CA 1
ATOM 620 C C . PHE B 2 10 ? 12.660 45.598 13.334 1.00 42.56 321 PHE B C 1
ATOM 621 O O . PHE B 2 10 ? 11.842 44.703 13.103 1.00 42.95 321 PHE B O 1
ATOM 629 N N . ASP B 2 11 ? 12.921 46.580 12.474 1.00 40.60 322 ASP B N 1
ATOM 630 C CA . ASP B 2 11 ? 12.194 46.728 11.212 1.00 40.02 322 ASP B CA 1
ATOM 631 C C . ASP B 2 11 ? 12.421 45.568 10.241 1.00 37.99 322 ASP B C 1
ATOM 632 O O . ASP B 2 11 ? 11.468 45.084 9.630 1.00 35.58 322 ASP B O 1
ATOM 637 N N . ASP B 2 12 ? 13.677 45.137 10.096 1.00 38.09 323 ASP B N 1
ATOM 638 C CA . ASP B 2 12 ? 14.032 44.077 9.147 1.00 40.66 323 ASP B CA 1
ATOM 639 C C . ASP B 2 12 ? 13.299 42.783 9.493 1.00 39.61 323 ASP B C 1
ATOM 640 O O . ASP B 2 12 ? 12.727 42.121 8.616 1.00 33.69 323 ASP B O 1
ATOM 642 N N . LEU B 2 13 ? 13.290 42.452 10.783 1.00 37.08 324 LEU B N 1
ATOM 643 C CA . LEU B 2 13 ? 12.585 41.271 11.261 1.00 34.60 324 LEU B CA 1
ATOM 644 C C . LEU B 2 13 ? 11.082 41.456 11.065 1.00 37.07 324 LEU B C 1
ATOM 645 O O . LEU B 2 13 ? 10.386 40.517 10.665 1.00 33.10 324 LEU B O 1
ATOM 650 N N . SER B 2 14 ? 10.578 42.662 11.321 1.00 34.06 325 SER B N 1
ATOM 651 C CA . SER B 2 14 ? 9.146 42.897 11.128 1.00 35.67 325 SER B CA 1
ATOM 652 C C . SER B 2 14 ? 8.780 42.789 9.655 1.00 36.57 325 SER B C 1
ATOM 653 O O . SER B 2 14 ? 7.736 42.239 9.296 1.00 31.35 325 SER B O 1
ATOM 656 N N . ARG B 2 15 ? 9.661 43.312 8.811 1.00 35.73 326 ARG B N 1
ATOM 657 C CA . ARG B 2 15 ? 9.464 43.271 7.377 1.00 36.68 326 ARG B CA 1
ATOM 658 C C . ARG B 2 15 ? 9.429 41.809 6.930 1.00 38.77 326 ARG B C 1
ATOM 659 O O . ARG B 2 15 ? 8.489 41.391 6.260 1.00 36.95 326 ARG B O 1
ATOM 667 N N . ARG B 2 16 ? 10.415 41.018 7.350 1.00 38.80 327 ARG B N 1
ATOM 668 C CA . ARG B 2 16 ? 10.457 39.597 6.988 1.00 36.67 327 ARG B CA 1
ATOM 669 C C . ARG B 2 16 ? 9.302 38.770 7.573 1.00 36.32 327 ARG B C 1
ATOM 670 O O . ARG B 2 16 ? 8.794 37.851 6.931 1.00 36.41 327 ARG B O 1
ATOM 678 N N . PHE B 2 17 ? 8.880 39.092 8.788 1.00 36.07 328 PHE B N 1
ATOM 679 C CA . PHE B 2 17 ? 7.747 38.386 9.367 1.00 35.20 328 PHE B CA 1
ATOM 680 C C . PHE B 2 17 ? 6.449 38.636 8.577 1.00 34.86 328 PHE B C 1
ATOM 681 O O . PHE B 2 17 ? 5.687 37.714 8.303 1.00 36.71 328 PHE B O 1
ATOM 689 N N . GLU B 2 18 ? 6.198 39.886 8.217 1.00 37.59 329 GLU B N 1
ATOM 690 C CA . GLU B 2 18 ? 5.000 40.226 7.460 1.00 40.09 329 GLU B CA 1
ATOM 691 C C . GLU B 2 18 ? 4.967 39.518 6.100 1.00 40.67 329 GLU B C 1
ATOM 692 O O . GLU B 2 18 ? 3.943 38.953 5.726 1.00 41.39 329 GLU B O 1
ATOM 695 N N . GLU B 2 19 ? 6.088 39.530 5.383 1.00 39.63 330 GLU B N 1
ATOM 696 C CA . GLU B 2 19 ? 6.197 38.814 4.112 1.00 41.20 330 GLU B CA 1
ATOM 697 C C . GLU B 2 19 ? 5.881 37.324 4.287 1.00 49.57 330 GLU B C 1
ATOM 698 O O . GLU B 2 19 ? 5.262 36.700 3.420 1.00 52.61 330 GLU B O 1
ATOM 700 N N . LEU B 2 20 ? 6.268 36.760 5.426 1.00 46.52 331 LEU B N 1
ATOM 701 C CA . LEU B 2 20 ? 6.080 35.333 5.662 1.00 48.25 331 LEU B CA 1
ATOM 702 C C . LEU B 2 20 ? 4.592 34.955 5.841 1.00 49.24 331 LEU B C 1
ATOM 703 O O . LEU B 2 20 ? 4.277 33.864 6.298 1.00 60.07 331 LEU B O 1
ATOM 708 N N . LYS B 2 21 ? 3.674 35.835 5.452 1.00 54.65 332 LYS B N 1
ATOM 709 C CA . LYS B 2 21 ? 2.245 35.490 5.449 1.00 58.41 332 LYS B CA 1
ATOM 710 C C . LYS B 2 21 ? 1.569 35.749 4.088 1.00 55.08 332 LYS B C 1
ATOM 711 O O . LYS B 2 21 ? 1.647 34.929 3.165 1.00 52.08 332 LYS B O 1
#

Foldseek 3Di:
DDDDDPLLVLLVVLQVVLVVCVVVVVLVSSLVSLVVSLVSLVCCLPPPDDDPVSNVVSVVSNVVSVVVSVVSVVVVVVVVVVD/DCVVVVVVVVVVD

Solvent-accessible surface area: 6095 Å² total; per-residue (Å²): 193,119,101,73,30,116,49,36,74,46,0,74,79,39,5,70,42,0,46,63,46,14,124,69,44,72,59,67,62,0,34,45,34,12,34,78,0,0,79,70,5,7,80,2,7,95,158,46,112,42,49,126,196,42,65,64,66,12,67,61,102,0,51,104,30,0,68,76,0,62,148,3,42,50,113,48,119,90,64,71,89,179,133,151,31,106,55,15,25,151,48,19,82,84,26,160